Protein AF-A0A914RFL0-F1 (afdb_monomer)

Foldseek 3Di:
DDDDDDDDPPPDDPDDDPVPDDDPVVVLVVLQVPPAEEDECDPDDRDDHGDPSHHYAYDDPPDDDVLFKDWQDPDDPPDPVSCVVVVGDTDMDGDNCRDHDPVNVVVVVVVPD

Radius of gyration: 21.26 Å; Cα contacts (8 Å, |Δi|>4): 105; chains: 1; bounding box: 61×33×59 Å

Solvent-accessible surface area (backbone atoms only — not comparable to full-atom values): 7468 Å² total; per-residue (Å²): 136,85,77,82,83,81,77,79,77,78,76,72,75,79,77,81,59,77,90,75,56,81,55,70,67,56,56,52,52,51,46,34,75,73,53,45,43,83,39,63,38,15,75,97,64,62,60,84,77,68,56,93,90,38,64,58,41,62,39,79,46,88,32,78,52,62,72,35,44,46,53,72,50,94,64,80,70,93,44,72,64,59,41,64,72,66,73,55,75,84,51,74,52,76,35,92,80,50,88,70,54,73,77,43,51,60,58,54,60,76,72,55,135

Nearest PDB structures (foldseek):
  3eh2-assembly3_C  TM=9.331E-01  e=4.986E-05  Homo sapiens
  5kyw-assembly1_B  TM=9.249E-01  e=8.566E-05  Homo sapiens
  3eh2-assembly1_A  TM=9.329E-01  e=1.198E-03  Homo sapiens
  3eh2-assembly2_B  TM=9.217E-01  e=7.437E-03  Homo sapiens

Mean predicted aligned error: 10.03 Å

InterPro domains:
  IPR050550 SEC23/SEC24 family, SEC24 subfamily [PTHR13803] (8-101)

Sequence (113 aa):
MMGPPTSAMQQQKPRLDPNLMPSAVQVIDEDRSTRSGPFPTGYPTAEFPPLTTTEYIAQDQGNCNPKFMRTTLYAAPASSDVLKNSQLPFTVAVAPFAPLHPSEVSFLSHLIP

Organism: Parascaris equorum (NCBI:txid6256)

Structure (mmCIF, N/CA/C/O backbone):
data_AF-A0A914RFL0-F1
#
_entry.id   AF-A0A914RFL0-F1
#
loop_
_atom_site.grou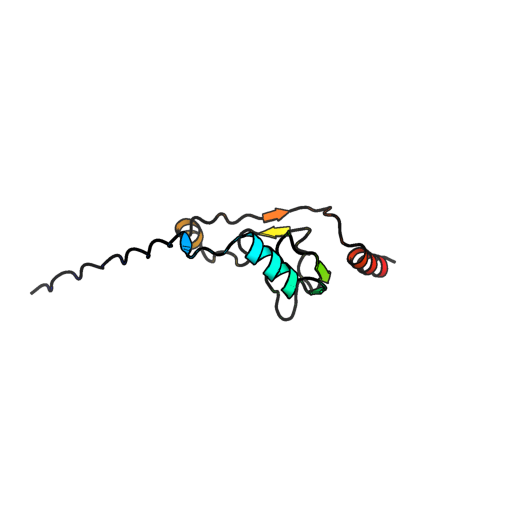p_PDB
_atom_site.id
_atom_site.type_symbol
_atom_site.label_atom_id
_atom_site.label_alt_id
_atom_site.label_comp_id
_atom_site.label_asym_id
_atom_site.label_entity_id
_atom_site.label_seq_id
_atom_site.pdbx_PDB_ins_code
_atom_site.Cartn_x
_atom_site.Cartn_y
_atom_site.Cartn_z
_atom_site.occupancy
_atom_site.B_iso_or_equiv
_atom_site.auth_seq_id
_atom_site.auth_comp_id
_atom_site.auth_asym_id
_atom_site.auth_atom_id
_atom_site.pdbx_PDB_model_num
ATOM 1 N N . MET A 1 1 ? -32.522 19.490 45.000 1.00 51.53 1 MET A N 1
ATOM 2 C CA . MET A 1 1 ? -33.149 19.780 43.695 1.00 51.53 1 MET A CA 1
ATOM 3 C C . MET A 1 1 ? -32.267 19.172 42.607 1.00 51.53 1 MET A C 1
ATOM 5 O O . MET A 1 1 ? -31.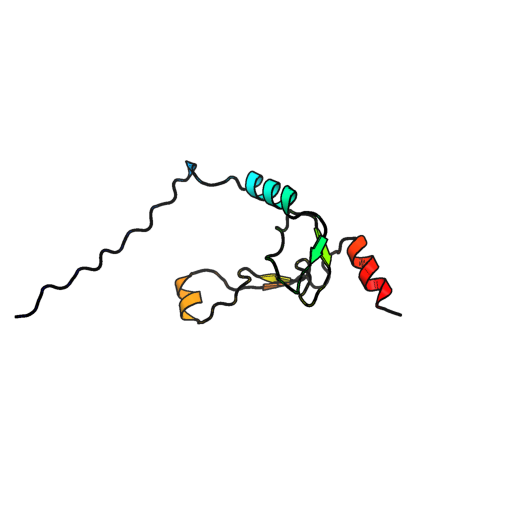180 19.685 42.385 1.00 51.53 1 MET A O 1
ATOM 9 N N . MET A 1 2 ? -32.658 18.028 42.032 1.00 52.50 2 MET A N 1
ATOM 10 C CA . MET A 1 2 ? -31.966 17.397 40.893 1.00 52.50 2 MET A CA 1
ATOM 11 C C . MET A 1 2 ? -32.297 18.183 39.620 1.00 52.50 2 MET A C 1
ATOM 13 O O . MET A 1 2 ? -33.472 18.379 39.321 1.00 52.50 2 MET A O 1
ATOM 17 N N . GLY A 1 3 ? -31.276 18.662 38.906 1.00 58.78 3 GLY A N 1
ATOM 18 C CA . GLY A 1 3 ? -31.444 19.260 37.578 1.00 58.78 3 GLY A CA 1
ATOM 19 C C . GLY A 1 3 ? -31.826 18.201 36.532 1.00 58.78 3 GLY A C 1
ATOM 20 O O . GLY A 1 3 ? -31.545 17.019 36.741 1.00 58.78 3 GLY A O 1
ATOM 21 N N . PRO A 1 4 ? -32.485 18.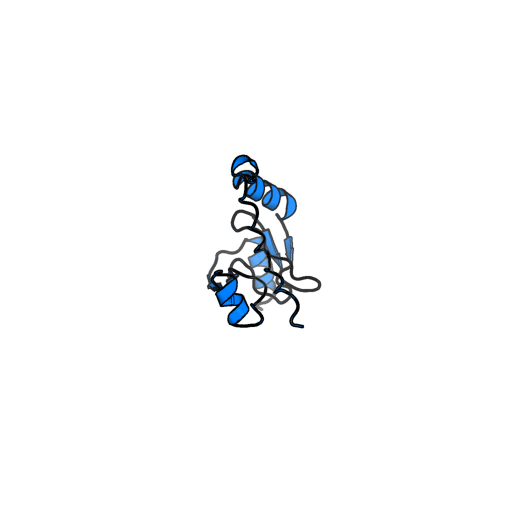589 35.427 1.00 58.50 4 PRO A N 1
ATOM 22 C CA . PRO A 1 4 ? -32.971 17.642 34.430 1.00 58.50 4 PRO A CA 1
ATOM 23 C C . PRO A 1 4 ? -31.805 17.000 33.658 1.00 58.50 4 PRO A C 1
ATOM 25 O O . PRO A 1 4 ? -30.784 17.656 33.433 1.00 58.50 4 PRO A O 1
ATOM 28 N N . PRO A 1 5 ? -31.937 15.732 33.227 1.00 52.88 5 PRO A N 1
ATOM 29 C CA . PRO A 1 5 ? -30.915 15.073 32.429 1.00 52.88 5 PRO A CA 1
ATOM 30 C C . PRO A 1 5 ? -30.839 15.737 31.050 1.00 52.88 5 PRO A C 1
ATOM 32 O O . PRO A 1 5 ? -31.838 15.846 30.338 1.00 52.88 5 PRO A O 1
ATOM 35 N N . THR A 1 6 ? -29.648 16.179 30.659 1.00 57.88 6 THR A N 1
ATOM 36 C CA . THR A 1 6 ? -29.356 16.594 29.289 1.00 57.88 6 THR A CA 1
ATOM 37 C C . THR A 1 6 ? -29.417 15.363 28.389 1.00 57.88 6 THR A C 1
ATOM 39 O O . THR A 1 6 ? -28.517 14.526 28.369 1.00 57.88 6 THR A O 1
ATOM 42 N N . SER A 1 7 ? -30.508 15.228 27.640 1.00 56.91 7 SER A N 1
ATOM 43 C CA . SER A 1 7 ? -30.617 14.269 26.545 1.00 56.91 7 SER A CA 1
ATOM 44 C C . SER A 1 7 ? -29.536 14.579 25.508 1.00 56.91 7 SER A C 1
ATOM 46 O O . SER A 1 7 ? -29.623 15.578 24.793 1.00 56.91 7 SER A O 1
ATOM 48 N N . ALA A 1 8 ? -28.504 13.735 25.447 1.00 57.34 8 ALA A N 1
ATOM 49 C CA . ALA A 1 8 ? -27.498 13.770 24.397 1.00 57.34 8 ALA A CA 1
ATOM 50 C C . ALA A 1 8 ? -28.195 13.511 23.055 1.00 57.34 8 ALA A C 1
ATOM 52 O O . ALA A 1 8 ? -28.585 12.384 22.750 1.00 57.34 8 ALA A O 1
ATOM 53 N N . MET A 1 9 ? -28.397 14.570 22.268 1.00 52.19 9 MET A N 1
ATOM 54 C CA . MET A 1 9 ? -28.844 14.451 20.886 1.00 52.19 9 MET A CA 1
ATOM 55 C C . MET A 1 9 ? -27.790 13.647 20.125 1.00 52.19 9 MET A C 1
ATOM 57 O O . MET A 1 9 ? -26.702 14.143 19.838 1.00 52.19 9 MET A O 1
ATOM 61 N N . GLN A 1 10 ? -28.107 12.392 19.807 1.00 56.12 10 GLN A N 1
ATOM 62 C CA . GLN A 1 10 ? -27.384 11.629 18.799 1.00 56.12 10 GLN A CA 1
ATOM 63 C C . GLN A 1 10 ? -27.550 12.371 17.472 1.00 56.12 10 GLN A C 1
ATOM 65 O O . GLN A 1 10 ? -28.571 12.245 16.800 1.00 56.12 10 GLN A O 1
ATOM 70 N N . GLN A 1 11 ? -26.561 13.191 17.118 1.00 58.88 11 GLN A N 1
ATOM 71 C CA . GLN A 1 11 ? -26.470 13.795 15.797 1.00 58.88 11 GLN A CA 1
ATOM 72 C C . GLN A 1 11 ? -26.387 12.668 14.770 1.00 58.88 11 GLN A C 1
ATOM 74 O O . GLN A 1 11 ? -25.374 11.985 14.622 1.00 58.88 11 GLN A O 1
ATOM 79 N N . GLN A 1 12 ? -27.515 12.441 14.104 1.00 58.34 12 GLN A N 1
ATOM 80 C CA . GLN A 1 12 ? -27.639 11.528 12.985 1.00 58.34 12 GLN A CA 1
ATOM 81 C C . GLN A 1 12 ? -26.640 11.980 11.920 1.00 58.34 12 GLN A C 1
ATOM 83 O O . GLN A 1 12 ? -26.748 13.090 11.400 1.00 58.34 12 GLN A O 1
ATOM 88 N N . LYS A 1 13 ? -25.633 11.141 11.639 1.00 62.81 13 LYS A N 1
ATOM 89 C CA . LYS A 1 13 ? -24.665 11.395 10.567 1.00 62.81 13 LYS A CA 1
ATOM 90 C C . LYS A 1 13 ? -25.450 11.722 9.288 1.00 62.81 13 LYS A C 1
ATOM 92 O O . LYS A 1 13 ? -26.319 10.920 8.927 1.00 62.81 13 LYS A O 1
ATOM 97 N N . PRO A 1 14 ? -25.183 12.862 8.625 1.00 68.12 14 PRO A N 1
ATOM 98 C CA . PRO A 1 14 ? -25.816 13.189 7.356 1.00 68.12 14 PRO A CA 1
ATOM 99 C C . PRO A 1 14 ? -25.668 12.000 6.408 1.00 68.12 14 PRO A C 1
ATOM 101 O O . PRO A 1 14 ? -24.566 11.475 6.235 1.00 68.12 14 PRO A O 1
ATOM 104 N N . ARG A 1 15 ? -26.782 11.527 5.844 1.00 71.94 15 ARG A N 1
ATOM 105 C CA . ARG A 1 15 ? -26.734 10.505 4.796 1.00 71.94 15 ARG A CA 1
ATOM 106 C C . ARG A 1 15 ? -25.986 11.109 3.606 1.00 71.94 15 ARG A C 1
ATOM 108 O O . ARG A 1 15 ? -26.315 12.221 3.204 1.00 71.94 15 ARG A O 1
ATOM 115 N N . LEU A 1 16 ? -24.982 10.406 3.081 1.00 77.12 16 LEU A N 1
ATOM 116 C CA . LEU A 1 16 ? -24.299 10.822 1.855 1.00 77.12 16 LEU A CA 1
ATOM 117 C C . LEU A 1 16 ? -25.327 10.894 0.718 1.00 77.12 16 LEU A C 1
ATOM 119 O O . LEU A 1 16 ? -26.050 9.921 0.498 1.00 77.12 16 LEU A O 1
ATOM 123 N N . ASP A 1 17 ? -25.392 12.027 0.019 1.00 82.19 17 ASP A N 1
ATOM 124 C CA . ASP A 1 17 ? -26.181 12.153 -1.207 1.00 82.19 17 ASP A CA 1
ATOM 125 C C . ASP A 1 17 ? -25.460 11.383 -2.326 1.00 82.19 17 ASP A C 1
ATOM 127 O O . ASP A 1 17 ? -24.322 11.735 -2.657 1.00 82.19 17 ASP A O 1
ATOM 131 N N . PRO A 1 18 ? -26.076 10.342 -2.913 1.00 74.94 18 PRO A N 1
ATOM 132 C CA . PRO A 1 18 ? -25.460 9.564 -3.984 1.00 74.94 18 PRO A CA 1
ATOM 133 C C . PRO A 1 18 ? -25.029 10.409 -5.189 1.00 74.94 18 PRO A C 1
ATOM 135 O O . PRO A 1 18 ? -24.080 10.042 -5.876 1.00 74.94 18 PRO A O 1
ATOM 138 N N . ASN A 1 19 ? -25.685 11.550 -5.434 1.00 80.75 19 ASN A N 1
ATOM 139 C CA . ASN A 1 19 ? -25.362 12.437 -6.557 1.00 80.75 19 ASN A CA 1
ATOM 140 C C . ASN A 1 19 ? -24.083 13.257 -6.336 1.00 80.75 19 ASN A C 1
ATOM 142 O O . ASN A 1 19 ? -23.550 13.823 -7.287 1.00 80.75 19 ASN A O 1
ATOM 146 N N . LEU A 1 20 ? -23.595 13.333 -5.095 1.00 84.38 20 LEU A N 1
ATOM 147 C CA . LEU A 1 20 ? -22.365 14.040 -4.729 1.00 84.38 20 LEU A CA 1
ATOM 148 C C . LEU A 1 20 ? -21.166 13.089 -4.580 1.00 84.38 20 LEU A C 1
ATOM 150 O O . LEU A 1 20 ? -20.093 13.516 -4.155 1.00 84.38 20 LEU A O 1
ATOM 154 N N . MET A 1 21 ? -21.332 11.797 -4.891 1.00 87.44 21 MET A N 1
ATOM 155 C CA . MET A 1 21 ? -20.254 10.819 -4.776 1.00 87.44 21 MET A CA 1
ATOM 156 C C . MET A 1 21 ? -19.257 10.972 -5.939 1.00 87.44 21 MET A C 1
ATOM 158 O O . MET A 1 21 ? -19.680 11.023 -7.096 1.00 87.44 21 MET A O 1
ATOM 162 N N . PRO A 1 22 ? -17.938 11.018 -5.672 1.00 86.94 22 PRO A N 1
ATOM 163 C CA . PRO A 1 22 ? -16.945 11.069 -6.739 1.00 86.94 22 PRO A CA 1
ATOM 164 C C . PRO A 1 22 ? -16.967 9.777 -7.566 1.00 86.94 22 PRO A C 1
ATOM 166 O O . PRO A 1 22 ? -17.164 8.681 -7.032 1.00 86.94 22 PRO A O 1
ATOM 169 N N . SER A 1 23 ? -16.739 9.893 -8.877 1.00 92.69 23 SER A N 1
ATOM 170 C CA . SER A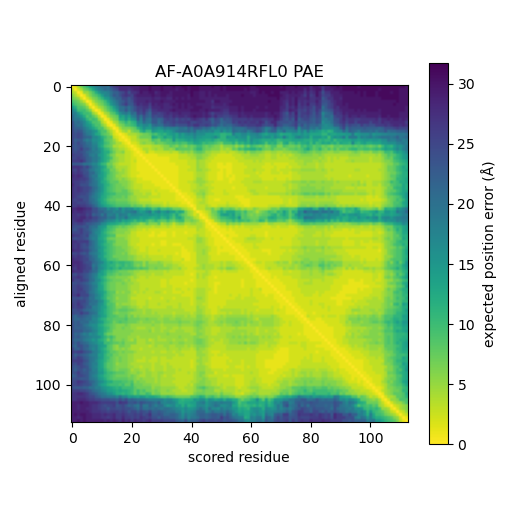 1 23 ? -16.651 8.727 -9.758 1.00 92.69 23 SER A CA 1
ATOM 171 C C . SER A 1 23 ? -15.356 7.955 -9.513 1.00 92.69 23 SER A C 1
ATOM 173 O O . SER A 1 23 ? -14.274 8.538 -9.483 1.00 92.69 23 SER A O 1
ATOM 175 N N . ALA A 1 24 ? -15.443 6.625 -9.435 1.00 92.62 24 ALA A N 1
ATOM 176 C CA . ALA A 1 24 ? -14.268 5.764 -9.293 1.00 92.62 24 ALA A CA 1
ATOM 177 C C . ALA A 1 24 ? -13.253 5.961 -10.435 1.00 92.62 24 ALA A C 1
ATOM 179 O O . ALA A 1 24 ? -12.050 5.929 -10.200 1.00 92.62 24 ALA A O 1
ATOM 180 N N . VAL A 1 25 ? -13.731 6.215 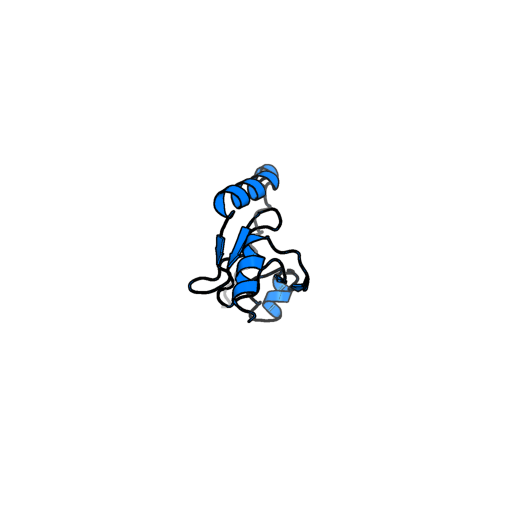-11.660 1.00 95.19 25 VAL A N 1
ATOM 181 C CA . VAL A 1 25 ? -12.860 6.471 -12.820 1.00 95.19 25 VAL A CA 1
ATOM 182 C C . VAL A 1 25 ? -12.084 7.773 -12.643 1.00 95.19 25 VAL A C 1
ATOM 184 O O . VAL A 1 25 ? -10.899 7.815 -12.951 1.00 95.19 25 VAL A O 1
ATOM 187 N N . GLN A 1 26 ? -12.729 8.813 -12.107 1.00 93.94 26 GLN A N 1
ATOM 188 C CA . GLN A 1 26 ? -12.074 10.098 -11.853 1.00 93.94 26 GLN A CA 1
ATOM 189 C C . GLN A 1 26 ? -10.985 9.958 -10.789 1.00 93.94 26 GLN A C 1
ATOM 191 O O . GLN A 1 26 ? -9.883 10.449 -10.989 1.00 93.94 26 GLN A O 1
ATOM 196 N N . VAL A 1 27 ? -11.259 9.220 -9.707 1.00 95.00 27 VAL A N 1
ATOM 197 C CA . VAL A 1 27 ? -10.268 8.959 -8.649 1.00 95.00 27 VAL A CA 1
ATOM 198 C C . VAL A 1 27 ? -9.054 8.200 -9.198 1.00 95.00 27 VAL A C 1
ATOM 200 O O . VAL A 1 27 ? -7.922 8.525 -8.855 1.00 95.00 27 VAL A O 1
ATOM 203 N N . ILE A 1 28 ? -9.278 7.213 -10.073 1.00 96.50 28 ILE A N 1
ATOM 204 C CA . ILE A 1 28 ? -8.195 6.457 -10.719 1.00 96.50 28 ILE A CA 1
ATOM 205 C C . ILE A 1 28 ? -7.349 7.358 -11.627 1.00 96.50 28 ILE A C 1
ATOM 207 O O . ILE A 1 28 ? -6.123 7.271 -11.589 1.00 96.50 28 ILE A O 1
ATOM 211 N N . ASP A 1 29 ? -7.980 8.197 -12.451 1.00 96.19 29 ASP A N 1
ATOM 212 C CA . ASP A 1 29 ? -7.266 9.076 -13.385 1.00 96.19 29 ASP A CA 1
ATOM 213 C C . ASP A 1 29 ? -6.473 10.167 -12.648 1.00 96.19 29 ASP A C 1
ATOM 215 O O . ASP A 1 29 ? -5.315 10.436 -12.968 1.00 96.19 29 ASP A O 1
ATOM 219 N N . GLU A 1 30 ? -7.050 10.727 -11.584 1.00 95.94 30 GLU A N 1
ATOM 220 C CA . GLU A 1 30 ? -6.382 11.702 -10.724 1.00 95.94 30 GLU A CA 1
ATOM 221 C C . GLU A 1 30 ? -5.156 11.098 -10.025 1.00 95.94 30 GLU A C 1
ATOM 223 O O . GLU A 1 30 ? -4.060 11.663 -10.113 1.00 95.94 30 GLU A O 1
ATOM 228 N N . ASP A 1 31 ? -5.299 9.920 -9.405 1.00 96.25 31 ASP A N 1
ATOM 229 C CA . ASP A 1 31 ? -4.179 9.207 -8.778 1.00 96.25 31 ASP A CA 1
ATOM 230 C C . ASP A 1 31 ? -3.092 8.890 -9.810 1.00 96.25 31 ASP A C 1
ATOM 232 O O . ASP A 1 31 ? -1.911 9.134 -9.573 1.00 96.25 31 ASP A O 1
ATOM 236 N N . ARG A 1 32 ? -3.476 8.447 -11.012 1.00 96.19 32 ARG A N 1
ATOM 237 C CA . ARG A 1 32 ? -2.521 8.184 -12.090 1.00 96.19 32 ARG A CA 1
ATOM 238 C C . ARG A 1 32 ? -1.781 9.447 -12.519 1.00 96.19 32 ARG A C 1
ATOM 240 O O . ARG A 1 32 ? -0.567 9.399 -12.709 1.00 96.19 32 ARG A O 1
ATOM 247 N N . SER A 1 33 ? -2.480 10.568 -12.662 1.00 95.88 33 SER A N 1
ATOM 248 C CA . SER A 1 33 ? -1.880 11.832 -13.103 1.00 95.88 33 SER A CA 1
ATOM 249 C C . SER A 1 33 ? -0.891 12.419 -12.087 1.00 95.88 33 SER A C 1
ATOM 251 O O . SER A 1 33 ? 0.086 13.053 -12.481 1.00 95.88 33 SER A O 1
ATOM 253 N N . THR A 1 34 ? -1.115 12.179 -10.792 1.00 94.19 34 THR A N 1
ATOM 254 C CA . THR A 1 34 ? -0.349 12.793 -9.695 1.00 94.19 34 THR A CA 1
ATOM 255 C C . THR A 1 34 ? 0.687 11.864 -9.070 1.00 94.19 34 THR A C 1
ATOM 257 O O . THR A 1 34 ? 1.696 12.340 -8.551 1.00 94.19 34 THR A O 1
ATOM 260 N N . ARG A 1 35 ? 0.458 10.546 -9.115 1.00 93.88 35 ARG A N 1
ATOM 261 C CA . ARG A 1 35 ? 1.243 9.541 -8.381 1.00 93.88 35 ARG A CA 1
ATOM 262 C C . ARG A 1 35 ? 1.992 8.543 -9.262 1.00 93.88 35 ARG A C 1
ATOM 264 O O . ARG A 1 35 ? 2.618 7.628 -8.727 1.00 93.88 35 ARG A O 1
ATOM 271 N N . SER A 1 36 ? 1.945 8.692 -10.586 1.00 93.62 36 SER A N 1
ATOM 272 C CA . SER A 1 36 ? 2.776 7.874 -11.477 1.00 93.62 36 SER A CA 1
ATOM 273 C C . SER A 1 36 ? 4.258 8.244 -11.365 1.00 93.62 36 SER A C 1
ATOM 275 O O . SER A 1 36 ? 4.609 9.397 -11.122 1.00 93.62 36 SER A O 1
ATOM 277 N N . GLY A 1 37 ? 5.142 7.276 -11.619 1.00 91.56 37 GLY A N 1
ATOM 278 C CA . GLY A 1 37 ? 6.594 7.493 -11.617 1.00 91.56 37 GLY A CA 1
ATOM 279 C C . GLY A 1 37 ? 7.291 6.999 -10.340 1.00 91.56 37 GLY A C 1
ATOM 280 O O . GLY A 1 37 ? 6.878 5.977 -9.789 1.00 91.56 37 GLY A O 1
ATOM 281 N N . PRO A 1 38 ? 8.399 7.632 -9.905 1.00 91.31 38 PRO A N 1
ATOM 282 C CA . PRO 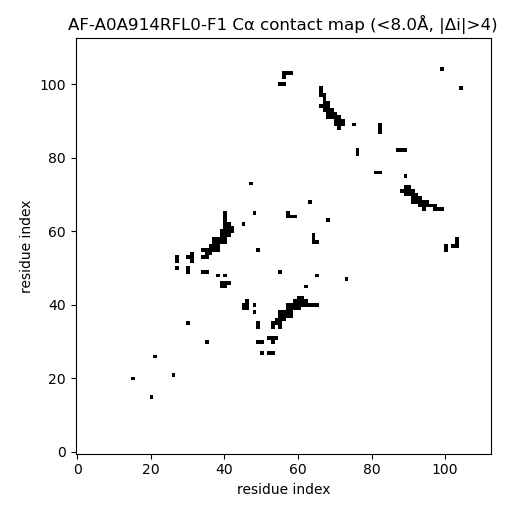A 1 38 ? 9.160 7.183 -8.740 1.00 91.31 38 PRO A CA 1
ATOM 283 C C . PRO A 1 38 ? 8.364 7.314 -7.438 1.00 91.31 38 PRO A C 1
ATOM 285 O O . PRO A 1 38 ? 7.870 8.390 -7.114 1.00 91.31 38 PRO A O 1
ATOM 288 N N . PHE A 1 39 ? 8.293 6.234 -6.663 1.00 92.06 39 PHE A N 1
ATOM 289 C CA . PHE A 1 39 ? 7.631 6.205 -5.361 1.00 92.06 39 PHE A CA 1
ATOM 290 C C . PHE A 1 39 ? 8.624 5.777 -4.267 1.00 92.06 39 PHE A C 1
ATOM 292 O O . PHE A 1 39 ? 8.978 4.595 -4.205 1.00 92.06 39 PHE A O 1
ATOM 299 N N . PRO A 1 40 ? 9.091 6.694 -3.400 1.00 90.88 40 PRO A N 1
ATOM 300 C CA . PRO A 1 40 ? 9.918 6.328 -2.258 1.00 90.88 40 PRO A CA 1
ATOM 301 C C . PRO A 1 40 ? 9.050 5.654 -1.190 1.00 90.88 40 PRO A C 1
ATOM 303 O O . PRO A 1 40 ? 8.073 6.228 -0.718 1.00 90.88 40 PRO A O 1
ATOM 306 N N . THR A 1 41 ? 9.398 4.435 -0.781 1.00 89.56 41 THR A N 1
ATOM 307 C CA . THR A 1 41 ? 8.577 3.688 0.190 1.00 89.56 41 THR A CA 1
ATOM 308 C C . THR A 1 41 ? 8.766 4.167 1.634 1.00 89.56 41 THR A C 1
ATOM 310 O O . THR A 1 41 ? 7.904 3.926 2.481 1.00 89.56 41 THR A O 1
ATOM 313 N N . GLY A 1 42 ? 9.892 4.820 1.938 1.00 86.25 42 GLY A N 1
ATOM 314 C CA . GLY A 1 42 ? 10.336 5.133 3.299 1.00 86.25 42 GLY A CA 1
ATOM 315 C C . GLY A 1 42 ? 10.718 6.597 3.542 1.00 86.25 42 GLY A C 1
ATOM 316 O O . GLY A 1 42 ? 10.003 7.512 3.153 1.00 86.25 42 GLY A O 1
ATOM 317 N N . TYR A 1 43 ? 11.810 6.816 4.274 1.00 67.12 43 TYR A N 1
ATOM 318 C CA . TYR A 1 43 ? 12.200 8.115 4.851 1.00 67.12 43 TYR A CA 1
ATOM 319 C C . TYR A 1 43 ? 12.354 9.249 3.801 1.00 67.12 43 TYR A C 1
ATOM 321 O O . TYR A 1 43 ? 12.819 8.969 2.693 1.00 67.12 43 TYR A O 1
ATOM 329 N N . PRO A 1 44 ? 12.049 10.535 4.122 1.00 66.12 44 PRO A N 1
ATOM 330 C CA . PRO A 1 44 ? 11.636 11.094 5.423 1.00 66.12 44 PRO A CA 1
ATOM 331 C C . PRO A 1 44 ? 10.137 11.052 5.728 1.00 66.12 44 PRO A C 1
ATOM 333 O O . PRO A 1 44 ? 9.754 11.209 6.885 1.00 66.12 44 PRO A O 1
ATOM 336 N N . THR A 1 45 ? 9.287 10.833 4.729 1.00 66.06 45 THR A N 1
ATOM 337 C CA . THR A 1 45 ? 7.835 10.710 4.909 1.00 66.06 45 THR A CA 1
ATOM 338 C C . THR A 1 45 ? 7.353 9.516 4.103 1.00 66.06 45 THR A C 1
ATOM 340 O O . THR A 1 45 ? 7.331 9.552 2.879 1.00 66.06 45 THR A O 1
ATOM 343 N N . ALA A 1 46 ? 7.001 8.433 4.797 1.00 74.00 46 ALA A N 1
ATOM 344 C CA . ALA A 1 46 ? 6.374 7.287 4.157 1.00 74.00 46 ALA A CA 1
ATOM 345 C C . ALA A 1 46 ? 4.952 7.694 3.747 1.00 74.00 46 ALA A C 1
ATOM 347 O O . ALA A 1 46 ? 4.053 7.773 4.587 1.00 74.00 46 ALA A O 1
ATOM 348 N N . GLU A 1 47 ? 4.764 8.018 2.471 1.00 85.44 47 GLU A N 1
ATOM 349 C CA . GLU A 1 47 ? 3.443 8.325 1.937 1.00 85.44 47 GLU A CA 1
ATOM 350 C C . GLU A 1 47 ? 2.602 7.057 1.772 1.00 85.44 47 GLU A C 1
ATOM 352 O O . GLU A 1 47 ? 3.116 5.945 1.624 1.00 85.44 47 GLU A O 1
ATOM 357 N N . PHE A 1 48 ? 1.279 7.225 1.755 1.00 90.94 48 PHE A N 1
ATOM 358 C CA . PHE A 1 48 ? 0.396 6.132 1.367 1.00 90.94 48 PHE A CA 1
ATOM 359 C C . PHE A 1 48 ? 0.709 5.697 -0.064 1.00 90.94 48 PHE A C 1
ATOM 361 O O . PHE A 1 48 ? 0.947 6.550 -0.922 1.00 90.94 48 PHE A O 1
ATOM 368 N N . PRO A 1 49 ? 0.706 4.388 -0.340 1.00 93.69 49 PRO A N 1
ATOM 369 C CA . PRO A 1 49 ? 1.082 3.912 -1.653 1.00 93.69 49 PRO A CA 1
ATOM 370 C C . PRO A 1 49 ? 0.050 4.302 -2.717 1.00 93.69 49 PRO A C 1
ATOM 372 O O . PRO A 1 49 ? -1.138 4.394 -2.396 1.00 93.69 49 PRO A O 1
ATOM 375 N N . PRO A 1 50 ? 0.481 4.466 -3.983 1.00 95.25 50 PRO A N 1
ATOM 376 C CA . PRO A 1 50 ? -0.429 4.686 -5.100 1.00 95.25 50 PRO A CA 1
ATOM 377 C C . PRO A 1 50 ? -1.445 3.547 -5.241 1.00 95.25 50 PRO A C 1
ATOM 379 O O . PRO A 1 50 ? -1.198 2.399 -4.816 1.00 95.25 50 PRO A O 1
ATOM 382 N N . LEU A 1 51 ? -2.573 3.852 -5.887 1.00 95.81 51 LEU A N 1
ATOM 383 C CA . LEU A 1 51 ? -3.591 2.850 -6.189 1.00 95.81 51 LEU A CA 1
ATOM 384 C C . LEU A 1 51 ? -3.007 1.716 -7.038 1.00 95.81 51 LEU A C 1
ATOM 386 O O . LEU A 1 51 ? -2.043 1.878 -7.783 1.00 95.81 51 LEU A O 1
ATOM 390 N N . THR A 1 52 ? -3.620 0.536 -6.957 1.00 93.62 52 THR A N 1
ATOM 391 C CA . THR A 1 52 ? -3.208 -0.635 -7.752 1.00 93.62 52 THR A CA 1
ATOM 392 C C . THR A 1 52 ? -3.366 -0.432 -9.260 1.00 93.62 52 THR A C 1
ATOM 394 O O . THR A 1 52 ? -2.794 -1.189 -10.034 1.00 93.62 52 THR A O 1
ATOM 397 N N . THR A 1 53 ? -4.137 0.573 -9.675 1.00 95.50 53 THR A N 1
ATOM 398 C CA . THR A 1 53 ? -4.343 0.993 -11.068 1.00 95.50 53 THR A CA 1
ATOM 399 C C . THR A 1 53 ? -3.272 1.955 -11.584 1.00 95.50 53 THR A C 1
ATOM 401 O O . THR A 1 53 ? -3.264 2.276 -12.775 1.00 95.50 53 THR A O 1
ATOM 404 N N . THR A 1 54 ? -2.399 2.439 -10.700 1.00 95.31 54 THR A N 1
ATOM 405 C CA . THR A 1 54 ? -1.380 3.441 -11.006 1.00 95.31 54 THR A CA 1
ATOM 406 C C . THR A 1 54 ? -0.028 2.770 -11.192 1.00 95.31 54 THR A C 1
ATOM 408 O O . THR A 1 54 ? 0.412 1.971 -10.366 1.00 95.31 54 THR A O 1
ATOM 411 N N . GLU A 1 55 ? 0.639 3.103 -12.294 1.00 93.81 55 GLU A N 1
ATOM 412 C CA . GLU A 1 55 ? 1.966 2.586 -12.616 1.00 93.81 55 GLU A CA 1
ATOM 413 C C . GLU A 1 55 ? 3.034 3.412 -11.894 1.00 93.81 55 GLU A C 1
ATOM 415 O O . GLU A 1 55 ? 3.137 4.625 -12.080 1.00 93.81 55 GLU A O 1
ATOM 420 N N . TYR A 1 56 ? 3.857 2.752 -11.083 1.00 93.56 56 TYR A N 1
ATOM 421 C CA . TYR A 1 56 ? 4.937 3.393 -10.336 1.00 93.56 56 TYR A CA 1
ATOM 422 C C . TYR A 1 56 ? 6.184 2.508 -10.257 1.00 93.56 56 TYR A C 1
ATOM 424 O O . TYR A 1 56 ? 6.130 1.277 -10.389 1.00 93.56 56 TYR A O 1
ATOM 432 N N . ILE A 1 57 ? 7.311 3.171 -10.008 1.00 93.62 57 ILE A N 1
ATOM 433 C CA . ILE A 1 57 ? 8.630 2.580 -9.783 1.00 93.62 57 ILE A CA 1
ATOM 434 C C . ILE A 1 57 ? 8.973 2.813 -8.313 1.00 93.62 57 ILE A C 1
ATOM 436 O O . ILE A 1 57 ? 9.362 3.912 -7.919 1.00 93.62 57 ILE A O 1
ATOM 440 N N . ALA A 1 58 ? 8.794 1.790 -7.490 1.00 91.31 58 ALA A N 1
ATOM 441 C CA . ALA A 1 58 ? 9.135 1.828 -6.083 1.00 91.31 58 ALA A CA 1
ATOM 442 C C . ALA A 1 58 ? 10.650 1.936 -5.895 1.00 91.31 58 ALA A C 1
ATOM 444 O O . ALA A 1 58 ? 11.426 1.188 -6.493 1.00 91.31 58 ALA A O 1
ATOM 445 N N . GLN A 1 59 ? 11.051 2.835 -5.008 1.00 89.62 59 GLN A N 1
ATOM 446 C CA . GLN A 1 59 ? 12.411 2.957 -4.511 1.00 89.62 59 GLN A CA 1
ATOM 447 C C . GLN A 1 59 ? 12.390 2.569 -3.040 1.00 89.62 59 GLN A C 1
ATOM 449 O O . GLN A 1 59 ? 11.768 3.255 -2.223 1.00 89.62 59 GLN A O 1
ATOM 454 N N . ASP A 1 60 ? 13.020 1.441 -2.721 1.00 87.19 60 ASP A N 1
ATOM 455 C CA . ASP A 1 60 ? 13.081 0.970 -1.345 1.00 87.19 60 ASP A CA 1
ATOM 456 C C . ASP A 1 60 ? 13.952 1.919 -0.516 1.00 87.19 60 ASP A C 1
ATOM 458 O O . ASP A 1 60 ? 15.155 2.043 -0.744 1.00 87.19 60 ASP A O 1
ATOM 462 N N . GLN A 1 61 ? 13.317 2.612 0.427 1.00 87.56 61 GLN A N 1
ATOM 463 C CA . GLN A 1 61 ? 13.981 3.488 1.393 1.00 87.56 61 GLN A CA 1
ATOM 464 C C . GLN A 1 61 ? 13.675 3.071 2.838 1.00 87.56 61 GLN A C 1
ATOM 466 O O . GLN A 1 61 ? 13.525 3.916 3.725 1.00 87.56 61 GLN A O 1
ATOM 471 N N . GLY A 1 62 ? 13.552 1.762 3.071 1.00 87.69 62 GLY A N 1
ATOM 472 C CA . GLY A 1 62 ? 13.402 1.156 4.396 1.00 87.69 62 GLY A CA 1
ATOM 473 C C . GLY A 1 62 ? 12.042 0.506 4.653 1.00 87.69 62 GLY A C 1
ATOM 474 O O . GLY A 1 62 ? 11.907 -0.227 5.629 1.00 87.69 62 GLY A O 1
ATOM 475 N N . ASN A 1 63 ? 11.051 0.730 3.785 1.00 90.31 63 ASN A N 1
ATOM 476 C CA . ASN A 1 63 ? 9.749 0.063 3.842 1.00 90.31 63 ASN A CA 1
ATOM 477 C C . ASN A 1 63 ? 9.549 -0.840 2.625 1.00 90.31 63 ASN A C 1
ATOM 479 O O . ASN A 1 63 ? 9.964 -0.521 1.511 1.00 90.31 63 ASN A O 1
ATOM 483 N N . CYS A 1 64 ? 8.810 -1.929 2.831 1.00 90.38 64 CYS A N 1
ATOM 484 C CA . CYS A 1 64 ? 8.489 -2.890 1.783 1.00 90.38 64 CYS A CA 1
ATOM 485 C C . CYS A 1 64 ? 7.773 -2.232 0.587 1.00 90.38 64 CYS A C 1
ATOM 487 O O . CYS A 1 64 ? 6.891 -1.387 0.757 1.00 90.38 64 CYS A O 1
ATOM 489 N N . ASN A 1 65 ? 8.115 -2.667 -0.629 1.00 92.62 65 ASN A N 1
ATOM 490 C CA . ASN A 1 65 ? 7.406 -2.274 -1.844 1.00 92.62 65 ASN A CA 1
ATOM 491 C C . ASN A 1 65 ? 5.916 -2.674 -1.749 1.00 92.62 65 ASN A C 1
ATOM 493 O O . ASN A 1 65 ? 5.619 -3.855 -1.532 1.00 92.62 65 ASN A O 1
ATOM 497 N N . PRO A 1 66 ? 4.965 -1.752 -2.005 1.00 94.00 66 PRO A N 1
ATOM 498 C CA . PRO A 1 66 ? 3.538 -2.065 -1.972 1.00 94.00 66 PRO A CA 1
ATOM 499 C C . PRO A 1 66 ? 3.098 -3.141 -2.979 1.00 94.00 66 PRO A C 1
ATOM 501 O O . PRO A 1 66 ? 2.006 -3.690 -2.851 1.00 94.00 66 PRO A O 1
ATOM 504 N N . LYS A 1 67 ? 3.921 -3.485 -3.981 1.00 94.00 67 LYS A N 1
ATOM 505 C CA . LYS A 1 67 ? 3.674 -4.640 -4.868 1.00 94.00 67 LYS A CA 1
ATOM 506 C C . LYS A 1 67 ? 3.719 -5.965 -4.103 1.00 94.00 67 LYS A C 1
ATOM 508 O O . LYS A 1 67 ? 2.952 -6.866 -4.423 1.00 94.00 67 LYS A O 1
ATOM 513 N N . PHE A 1 68 ? 4.555 -6.061 -3.070 1.00 95.31 68 PHE A N 1
ATOM 514 C CA . PHE A 1 68 ? 4.674 -7.256 -2.241 1.00 95.31 68 PHE A CA 1
ATOM 515 C C . PHE A 1 68 ? 3.697 -7.273 -1.072 1.00 95.31 68 PHE A C 1
ATOM 517 O O . PHE A 1 68 ? 3.231 -8.345 -0.697 1.00 95.31 68 PHE A O 1
ATOM 524 N N . MET A 1 69 ? 3.395 -6.118 -0.474 1.00 95.69 69 MET A N 1
ATOM 525 C CA . MET A 1 69 ? 2.561 -6.051 0.725 1.00 95.69 69 MET A CA 1
ATOM 526 C C . MET A 1 69 ? 1.683 -4.795 0.742 1.00 95.69 69 MET A C 1
ATOM 528 O O . MET A 1 69 ? 2.186 -3.676 0.671 1.00 95.69 69 MET A O 1
ATOM 532 N N . ARG A 1 70 ? 0.366 -4.965 0.899 1.00 95.31 70 ARG A N 1
ATOM 533 C CA . ARG A 1 70 ? -0.588 -3.869 1.157 1.00 95.31 70 ARG A CA 1
ATOM 534 C C . ARG A 1 70 ? -1.462 -4.192 2.353 1.00 95.31 70 ARG A C 1
ATOM 536 O O . ARG A 1 70 ? -1.764 -5.353 2.612 1.00 95.31 70 ARG A O 1
ATOM 543 N N . THR A 1 71 ? -1.908 -3.164 3.057 1.00 94.88 71 THR A N 1
ATOM 544 C CA . THR A 1 71 ? -2.824 -3.303 4.188 1.00 94.88 71 THR A CA 1
ATOM 545 C C . THR A 1 71 ? -4.108 -2.536 3.918 1.00 94.88 71 THR A C 1
ATOM 547 O O . THR A 1 71 ? -4.126 -1.573 3.156 1.00 94.88 71 THR A O 1
ATOM 550 N N . THR A 1 72 ? -5.203 -2.959 4.545 1.00 95.38 72 THR A N 1
ATOM 551 C CA . THR A 1 72 ? -6.471 -2.208 4.503 1.00 95.38 72 THR A CA 1
ATOM 552 C C . THR A 1 72 ? -6.381 -0.877 5.249 1.00 95.38 72 THR A C 1
ATOM 554 O O . THR A 1 72 ? -7.103 0.062 4.930 1.00 95.38 72 THR A O 1
ATOM 557 N N . LEU A 1 73 ? -5.488 -0.796 6.239 1.00 94.19 73 LEU A N 1
ATOM 558 C CA . LEU A 1 73 ? -5.184 0.395 7.024 1.00 94.19 73 LEU A CA 1
ATOM 559 C C . LEU A 1 73 ? -3.663 0.543 7.111 1.00 94.19 73 LEU A C 1
ATOM 561 O O . LEU A 1 73 ? -2.977 -0.377 7.557 1.00 94.19 73 LEU A O 1
ATOM 565 N N . TYR A 1 74 ? -3.133 1.699 6.717 1.00 92.25 74 TYR A N 1
ATOM 566 C CA . TYR A 1 74 ? -1.699 2.014 6.820 1.00 92.25 74 TYR A CA 1
ATOM 567 C C . TYR A 1 74 ? -1.302 2.593 8.187 1.00 92.25 74 TYR A C 1
ATOM 569 O O . TYR A 1 74 ? -0.122 2.776 8.465 1.00 92.25 74 TYR A O 1
ATOM 577 N N . ALA A 1 75 ? -2.282 2.829 9.063 1.00 90.69 75 ALA A N 1
ATOM 578 C CA . ALA A 1 75 ? -2.079 3.125 10.473 1.00 90.69 75 ALA A CA 1
ATOM 579 C C . ALA A 1 75 ? -2.722 2.013 11.307 1.00 90.69 75 ALA A C 1
ATOM 581 O O . ALA A 1 75 ? -3.924 1.757 11.192 1.00 90.69 75 ALA A O 1
ATOM 582 N N . ALA A 1 76 ? -1.921 1.347 12.138 1.00 92.44 76 ALA A N 1
ATOM 583 C CA . ALA A 1 76 ? -2.426 0.301 13.013 1.00 92.44 76 ALA A CA 1
ATOM 584 C C . ALA A 1 76 ? -3.406 0.902 14.043 1.00 92.44 76 ALA A C 1
ATOM 586 O O . ALA A 1 76 ? -3.082 1.913 14.674 1.00 92.44 76 ALA A O 1
ATOM 587 N N . PRO A 1 77 ? -4.593 0.301 14.247 1.00 94.25 77 PRO A N 1
ATOM 588 C CA . PRO A 1 77 ? -5.497 0.717 15.313 1.00 94.25 77 PRO A CA 1
ATOM 589 C C . PRO A 1 77 ? -4.802 0.643 16.679 1.00 94.25 77 PRO A C 1
ATOM 591 O O . PRO A 1 77 ? -4.227 -0.384 17.029 1.00 94.25 77 PRO A O 1
ATOM 594 N N . ALA A 1 78 ? -4.891 1.713 17.474 1.00 95.69 78 ALA A N 1
ATOM 595 C CA . ALA A 1 78 ? -4.225 1.792 18.780 1.00 95.69 78 ALA A CA 1
ATOM 596 C C . ALA A 1 78 ? -4.846 0.875 19.853 1.00 95.69 78 ALA A C 1
ATOM 598 O O . ALA A 1 78 ? -4.214 0.592 20.868 1.00 95.69 78 ALA A O 1
ATOM 599 N N . SER A 1 79 ? -6.090 0.424 19.658 1.00 95.50 79 SER A N 1
ATOM 600 C CA . SER A 1 79 ? -6.776 -0.479 20.582 1.00 95.50 79 SER A CA 1
ATOM 601 C C . SER A 1 79 ? -7.807 -1.365 19.881 1.00 95.50 79 SER A C 1
ATOM 603 O O . SER A 1 79 ? -8.285 -1.064 18.783 1.00 95.50 79 SER A O 1
ATOM 605 N N . SER A 1 80 ? -8.188 -2.459 20.551 1.00 93.81 80 SER A N 1
ATOM 606 C CA . SER A 1 80 ? -9.213 -3.380 20.044 1.00 93.81 80 SER A CA 1
ATOM 607 C C . SER A 1 80 ? -10.597 -2.731 19.945 1.00 93.81 80 SER A C 1
ATOM 609 O O . SER A 1 80 ? -11.382 -3.089 19.070 1.00 93.81 80 SER A O 1
ATOM 611 N N . ASP A 1 81 ? -10.887 -1.750 20.802 1.00 96.12 81 ASP A N 1
ATOM 612 C CA . ASP A 1 81 ? -12.168 -1.043 20.808 1.00 96.12 81 ASP A CA 1
ATOM 613 C C . ASP A 1 81 ? -12.296 -0.122 19.594 1.00 96.12 81 ASP A C 1
ATOM 615 O O . ASP A 1 81 ? -13.356 -0.074 18.975 1.00 96.12 81 ASP A O 1
ATOM 619 N N . VAL A 1 82 ? -11.205 0.542 19.185 1.00 95.75 82 VAL A N 1
ATOM 620 C CA . VAL A 1 82 ? -11.171 1.341 17.947 1.00 95.75 82 VAL A CA 1
ATOM 621 C C . VAL A 1 82 ? -11.443 0.458 16.730 1.00 95.75 82 VAL A C 1
ATOM 623 O O . VAL A 1 82 ? -12.238 0.835 15.872 1.00 95.75 82 VAL A O 1
ATOM 626 N N . LEU A 1 83 ? -10.838 -0.731 16.675 1.00 94.62 83 LEU A N 1
ATOM 627 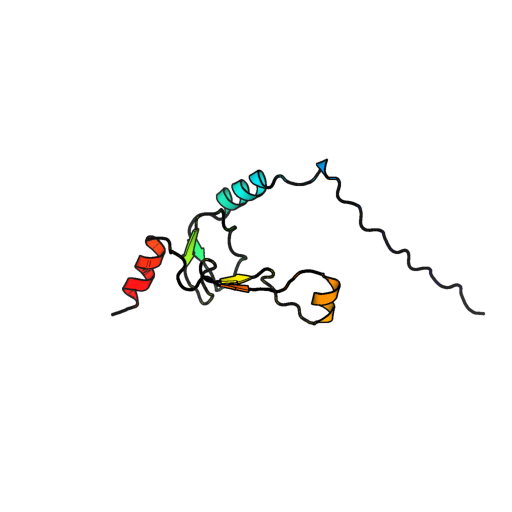C CA . LEU A 1 83 ? -11.053 -1.677 15.579 1.00 94.62 83 LEU A CA 1
ATOM 628 C C . LEU A 1 83 ? -12.500 -2.206 15.538 1.00 94.62 83 LEU A C 1
ATOM 630 O O . LEU A 1 83 ? -13.113 -2.247 14.475 1.00 94.62 83 LEU A O 1
ATOM 634 N N . LYS A 1 84 ? -13.078 -2.567 16.691 1.00 95.38 84 LYS A N 1
ATOM 635 C CA . LYS A 1 84 ? -14.475 -3.036 16.777 1.00 95.38 84 LYS A CA 1
ATOM 636 C C . LYS A 1 84 ? -15.474 -1.938 16.411 1.00 95.38 84 LYS A C 1
ATOM 638 O O . LYS A 1 84 ? -16.438 -2.201 15.697 1.00 95.38 84 LYS A O 1
ATOM 643 N N . ASN A 1 85 ? -15.234 -0.714 16.879 1.00 95.75 85 ASN A N 1
ATOM 644 C CA . ASN A 1 85 ? -16.124 0.420 16.640 1.00 95.75 85 ASN A CA 1
ATOM 645 C C . ASN A 1 85 ? -16.045 0.940 15.198 1.00 95.75 85 ASN A C 1
ATOM 647 O O . ASN A 1 85 ? -17.049 1.435 14.689 1.00 95.75 85 ASN A O 1
ATOM 651 N N . SER A 1 86 ? -14.884 0.840 14.536 1.00 94.44 86 SER A N 1
ATOM 652 C CA . SER A 1 86 ? -14.732 1.272 13.140 1.00 94.44 86 SER A CA 1
ATOM 653 C C . SER A 1 86 ? -15.421 0.335 12.151 1.00 94.44 86 SER A C 1
ATOM 655 O O . SER A 1 86 ? -15.803 0.782 11.072 1.00 94.44 86 SER A O 1
ATOM 657 N N . GLN A 1 87 ? -15.575 -0.945 12.514 1.00 94.88 87 GLN A N 1
ATOM 658 C CA . GLN A 1 87 ? -16.077 -2.014 11.642 1.00 94.88 87 GLN A CA 1
ATOM 659 C C . GLN A 1 87 ? -15.236 -2.217 10.367 1.00 94.88 87 GLN A C 1
ATOM 661 O O . GLN A 1 87 ? -15.680 -2.874 9.426 1.00 94.88 87 GLN A O 1
ATOM 666 N N . LEU A 1 88 ? -14.011 -1.681 10.329 1.00 94.62 88 LEU A N 1
ATOM 667 C CA . LEU A 1 88 ? -13.077 -1.883 9.226 1.00 94.62 88 LEU A CA 1
ATOM 668 C C . LEU A 1 88 ? -12.187 -3.095 9.523 1.00 94.62 88 LEU A C 1
ATOM 670 O O . LEU A 1 88 ? -11.591 -3.154 10.599 1.00 94.62 88 LEU A O 1
ATOM 674 N N . PRO A 1 89 ? -12.043 -4.055 8.595 1.00 95.00 89 PRO A N 1
ATOM 675 C CA . PRO A 1 89 ? -11.104 -5.152 8.779 1.00 95.00 89 PRO A CA 1
ATOM 676 C C . PRO A 1 89 ? -9.669 -4.618 8.751 1.00 95.00 89 PRO A C 1
ATOM 678 O O . PRO A 1 89 ? -9.315 -3.827 7.877 1.00 95.00 89 PRO A O 1
ATOM 681 N N . PHE A 1 90 ? -8.825 -5.075 9.678 1.00 96.31 90 PHE A N 1
ATOM 682 C CA . PHE A 1 90 ? -7.384 -4.828 9.642 1.00 96.31 90 PHE A CA 1
ATOM 683 C C . PHE A 1 90 ? -6.672 -6.078 9.124 1.00 96.31 90 PHE A C 1
ATOM 685 O O . PHE A 1 90 ? -6.498 -7.051 9.856 1.00 96.31 90 PHE A O 1
ATOM 692 N N . THR A 1 91 ? -6.322 -6.074 7.837 1.00 96.50 91 THR A N 1
ATOM 693 C CA . THR A 1 91 ? -5.746 -7.234 7.142 1.00 96.50 91 THR A CA 1
ATOM 694 C C . THR A 1 91 ? -4.598 -6.822 6.231 1.00 96.50 91 THR A C 1
ATOM 696 O O . THR A 1 91 ? -4.540 -5.680 5.768 1.00 96.50 91 THR A O 1
ATOM 699 N N . VAL A 1 92 ? -3.720 -7.779 5.930 1.00 96.69 92 VAL A N 1
ATOM 700 C CA . VAL A 1 92 ? -2.566 -7.609 5.042 1.00 96.69 92 VAL A CA 1
ATOM 701 C C . VAL A 1 92 ? -2.703 -8.548 3.845 1.00 96.69 92 VAL A C 1
ATOM 703 O O . VAL A 1 92 ? -2.900 -9.749 4.020 1.00 96.69 92 VAL A O 1
ATOM 706 N N . ALA A 1 93 ? -2.582 -8.008 2.637 1.00 96.88 93 ALA A N 1
ATOM 707 C CA . ALA A 1 93 ? -2.428 -8.766 1.404 1.00 96.88 93 ALA A CA 1
ATOM 708 C C . ALA A 1 93 ? -0.936 -8.873 1.072 1.00 96.88 93 ALA A C 1
ATOM 710 O O . ALA A 1 93 ? -0.252 -7.852 0.989 1.00 96.88 93 ALA A O 1
ATOM 711 N N . VAL A 1 94 ? -0.439 -10.099 0.888 1.00 97.56 94 VAL A N 1
ATOM 712 C CA . VAL A 1 94 ? 0.979 -10.377 0.619 1.00 97.56 94 VAL A CA 1
ATOM 713 C C . VAL A 1 94 ? 1.119 -11.156 -0.687 1.00 97.56 94 VAL A C 1
ATOM 715 O O . VAL A 1 94 ? 0.484 -12.193 -0.866 1.00 97.56 94 VAL A O 1
ATOM 718 N N . ALA A 1 95 ? 1.979 -10.672 -1.577 1.00 96.62 95 ALA A N 1
ATOM 719 C CA . ALA A 1 95 ? 2.347 -11.293 -2.842 1.00 96.62 95 ALA A CA 1
ATOM 720 C C . ALA A 1 95 ? 3.883 -11.371 -2.933 1.00 96.62 95 ALA A C 1
ATOM 722 O O . ALA A 1 95 ? 4.504 -10.493 -3.525 1.00 96.62 95 ALA A O 1
ATOM 723 N N . PRO A 1 96 ? 4.525 -12.402 -2.349 1.00 94.06 96 PRO A N 1
ATOM 724 C CA . PRO A 1 96 ? 5.984 -12.442 -2.186 1.00 94.06 96 PRO A CA 1
ATOM 725 C C . PRO A 1 96 ? 6.779 -12.363 -3.496 1.00 94.06 96 PRO A C 1
ATOM 727 O O . PRO A 1 96 ? 7.885 -11.840 -3.517 1.00 94.06 96 PRO A O 1
ATOM 730 N N . PHE A 1 97 ? 6.205 -12.868 -4.589 1.00 93.81 97 PHE A N 1
ATOM 731 C CA . PHE A 1 97 ? 6.826 -12.914 -5.915 1.00 93.81 97 PHE A CA 1
ATOM 732 C C . PHE A 1 97 ? 6.092 -12.021 -6.920 1.00 93.81 97 PHE A C 1
ATOM 734 O O . PHE A 1 97 ? 5.970 -12.370 -8.094 1.00 93.81 97 PHE A O 1
ATOM 741 N N . ALA A 1 98 ? 5.534 -10.899 -6.455 1.00 92.62 98 ALA A N 1
ATOM 742 C CA . ALA A 1 98 ? 4.871 -9.952 -7.340 1.00 92.62 98 ALA A CA 1
ATOM 743 C C . ALA A 1 98 ? 5.839 -9.474 -8.441 1.00 92.62 98 ALA A C 1
ATOM 745 O O . ALA A 1 98 ? 6.999 -9.170 -8.144 1.00 92.62 98 ALA A O 1
ATOM 746 N N . PRO A 1 99 ? 5.385 -9.397 -9.704 1.00 90.62 99 PRO A N 1
ATOM 747 C CA . PRO A 1 99 ? 6.218 -8.901 -10.785 1.00 90.62 99 PRO A CA 1
ATOM 748 C C . PRO A 1 99 ? 6.571 -7.434 -10.533 1.00 90.62 99 PRO A C 1
ATOM 750 O O . PRO A 1 99 ? 5.709 -6.606 -10.228 1.00 90.62 99 PRO A O 1
ATOM 753 N N . LEU A 1 100 ? 7.856 -7.127 -10.660 1.00 90.12 100 LEU A N 1
ATOM 754 C CA . LEU A 1 100 ? 8.382 -5.778 -10.520 1.00 90.12 100 LEU A CA 1
ATOM 755 C C . LEU A 1 100 ? 8.512 -5.101 -11.884 1.00 90.12 100 LEU A C 1
ATOM 757 O O . LEU A 1 100 ? 8.637 -5.756 -12.921 1.00 90.12 100 LEU A O 1
ATOM 761 N N . HIS A 1 101 ? 8.518 -3.772 -11.875 1.00 87.94 101 HIS A N 1
ATOM 762 C CA . HIS A 1 101 ? 8.835 -3.002 -13.071 1.00 87.94 101 HIS A CA 1
ATOM 763 C C . HIS A 1 101 ? 10.306 -3.263 -13.458 1.00 87.94 101 HIS A C 1
ATOM 765 O O . HIS A 1 101 ? 11.152 -3.336 -12.564 1.00 87.94 101 HIS A O 1
ATOM 771 N N . PRO A 1 102 ? 10.671 -3.365 -14.751 1.00 86.88 102 PRO A N 1
ATOM 772 C CA . PRO A 1 102 ? 12.052 -3.652 -15.159 1.00 86.88 102 PRO A CA 1
ATOM 773 C C . PRO A 1 102 ? 13.088 -2.701 -14.541 1.00 86.88 102 PRO A C 1
ATOM 775 O O . PRO A 1 102 ? 14.165 -3.124 -14.126 1.00 86.88 102 PRO A O 1
ATOM 778 N N . SER A 1 103 ? 12.729 -1.422 -14.403 1.00 86.06 103 SER A N 1
ATOM 779 C CA . SER A 1 103 ? 13.579 -0.426 -13.739 1.00 86.06 103 SER A CA 1
ATOM 780 C C . SER A 1 103 ? 13.779 -0.681 -12.241 1.00 86.06 103 SER A C 1
ATOM 782 O O . SER A 1 103 ? 14.802 -0.270 -11.719 1.00 86.06 103 SER A O 1
ATOM 784 N N . GLU A 1 104 ? 12.858 -1.361 -11.550 1.00 84.12 104 GLU A N 1
ATOM 785 C CA . GLU A 1 104 ? 13.015 -1.745 -10.134 1.00 84.12 104 GLU A CA 1
ATOM 786 C C . GLU A 1 104 ? 13.995 -2.916 -9.982 1.00 84.12 104 GLU A C 1
ATOM 788 O O . GLU A 1 104 ? 14.823 -2.929 -9.073 1.00 84.12 104 GLU A O 1
ATOM 793 N N . VAL A 1 105 ? 13.943 -3.884 -10.904 1.00 75.31 105 VAL A N 1
ATOM 794 C CA . VAL A 1 105 ? 14.818 -5.070 -10.891 1.00 75.31 105 VAL A CA 1
ATOM 795 C C . VAL A 1 105 ? 16.282 -4.682 -11.109 1.00 75.31 105 VAL A C 1
ATOM 797 O O . VAL A 1 105 ? 17.171 -5.238 -10.467 1.00 75.31 105 VAL A O 1
ATOM 800 N N . SER A 1 106 ? 16.536 -3.680 -11.956 1.00 62.47 106 SER A N 1
ATOM 801 C CA . SER A 1 106 ? 17.892 -3.182 -12.219 1.00 62.47 106 SER A CA 1
ATOM 802 C C . SER A 1 106 ? 18.581 -2.577 -10.985 1.00 62.47 106 SER A C 1
ATOM 804 O O . SER A 1 106 ? 19.814 -2.560 -10.937 1.00 62.47 106 SER A O 1
ATOM 806 N N . PHE A 1 107 ? 17.824 -2.073 -10.000 1.00 57.97 107 PHE A N 1
ATOM 807 C CA . PHE A 1 107 ? 18.389 -1.588 -8.734 1.00 57.97 107 PHE A CA 1
ATOM 808 C C . PHE A 1 107 ? 18.809 -2.743 -7.820 1.00 57.97 107 PHE A C 1
ATOM 810 O O . PHE A 1 107 ? 19.819 -2.642 -7.128 1.00 57.97 107 PHE A O 1
ATOM 817 N N . LEU A 1 108 ? 18.079 -3.860 -7.851 1.00 57.75 108 LEU A N 1
ATOM 818 C CA . LEU A 1 108 ? 18.390 -5.042 -7.045 1.00 57.75 108 LEU A CA 1
ATOM 819 C C . LEU A 1 108 ? 19.615 -5.798 -7.577 1.00 57.75 108 LEU A C 1
ATOM 821 O O . LEU A 1 108 ? 20.410 -6.302 -6.788 1.00 57.75 108 LEU A O 1
ATOM 825 N N . SER A 1 109 ? 19.819 -5.833 -8.898 1.00 55.75 109 SER A N 1
ATOM 826 C CA . SER A 1 109 ? 20.962 -6.530 -9.507 1.00 55.75 109 SER A CA 1
ATOM 827 C C . SER A 1 109 ? 22.314 -5.847 -9.271 1.00 55.75 109 SER A C 1
ATOM 829 O O . SER A 1 109 ? 23.339 -6.495 -9.420 1.00 55.75 109 SER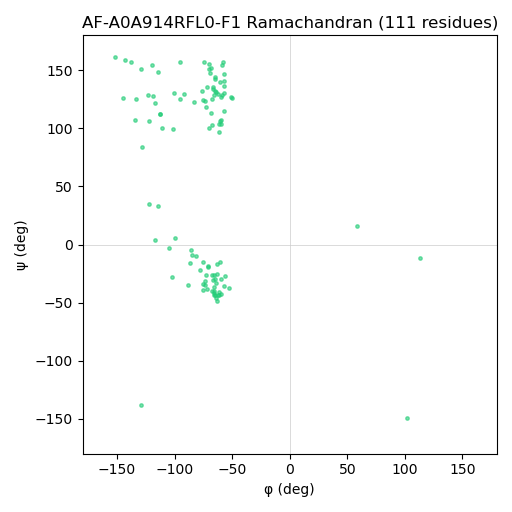 A O 1
ATOM 831 N N . HIS A 1 110 ? 22.343 -4.562 -8.902 1.00 54.41 110 HIS A N 1
ATOM 832 C CA . HIS A 1 110 ? 23.581 -3.875 -8.491 1.00 54.41 110 HIS A CA 1
ATOM 833 C C . HIS A 1 110 ? 23.967 -4.139 -7.025 1.00 54.41 110 HIS A C 1
ATOM 835 O O . HIS A 1 110 ? 25.061 -3.766 -6.607 1.00 54.41 110 HIS A O 1
ATOM 841 N N . LEU A 1 111 ? 23.079 -4.758 -6.242 1.00 53.94 111 LEU A N 1
ATOM 842 C CA . LEU A 1 111 ? 23.258 -5.029 -4.812 1.00 53.94 111 LEU A CA 1
ATOM 843 C C . LEU A 1 111 ? 23.575 -6.499 -4.502 1.00 53.94 111 LEU A C 1
ATOM 845 O O . LEU A 1 111 ? 23.814 -6.832 -3.342 1.00 53.94 111 LEU A O 1
ATOM 849 N N . ILE A 1 112 ? 23.601 -7.368 -5.513 1.00 50.19 112 ILE A N 1
ATOM 850 C CA . ILE A 1 112 ? 24.025 -8.763 -5.380 1.00 50.19 112 ILE A CA 1
ATOM 851 C C . ILE A 1 112 ? 25.335 -8.915 -6.174 1.00 50.19 112 ILE A C 1
ATOM 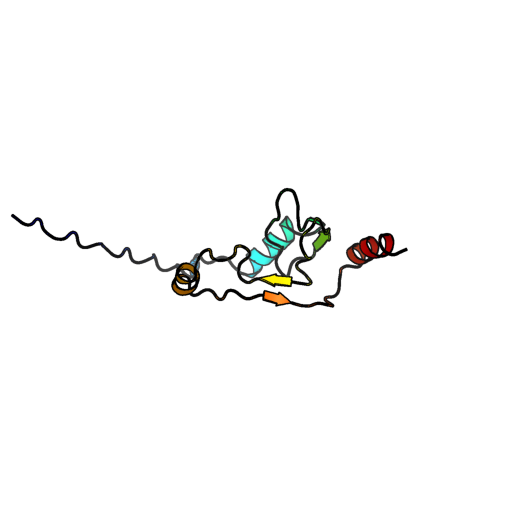853 O O . ILE A 1 112 ? 25.290 -8.739 -7.392 1.00 50.19 112 ILE A O 1
ATOM 857 N N . PRO A 1 113 ? 26.484 -9.152 -5.507 1.00 51.69 113 PRO A N 1
ATOM 858 C CA . PRO A 1 113 ? 27.771 -9.359 -6.172 1.00 51.69 113 PRO A CA 1
ATOM 859 C C . PRO A 1 113 ? 27.819 -10.650 -6.998 1.00 51.69 113 PRO A C 1
ATOM 861 O O . PRO A 1 113 ? 27.089 -11.610 -6.656 1.00 51.69 113 PRO A O 1
#

Secondary structure (DSSP, 8-state):
-PPPP-------PPPPPGGGPPPHHHHHHHHHHHH-EEEE-STT--PPPPPTTS-EEEE-SSS--TTTEEES-SS--SSHHHHHHH-----EEE-TTPPPPHHHHHHHTTS--

pLDDT: mean 84.17, std 15.04, range [50.19, 97.56]